Protein AF-A0A7J5E7U5-F1 (afdb_monomer_lite)

pLDDT: mean 70.29, std 8.23, range [45.75, 86.62]

Sequence (68 aa):
MNKLNNKFLLLCFLSVFVFGSINYAQLVLPQPSPSATAYQKIGTTDVTINYSKPGVKGRTIWGGLVPY

Radius of gyration: 29.63 Å; chains: 1; bounding box: 92×22×34 Å

Secondary structure (DSSP, 8-state):
-----HHHHHHHHHHHHHHT--------PPPSS-EEEEEEEETTEEEEEEEE-----S---TTS----

Structure (mmCIF, N/CA/C/O backbone):
data_AF-A0A7J5E7U5-F1
#
_entry.id   AF-A0A7J5E7U5-F1
#
loop_
_atom_site.group_PDB
_atom_site.id
_atom_site.type_symbol
_atom_site.label_atom_id
_atom_site.label_alt_id
_atom_site.label_comp_id
_atom_site.label_asym_id
_atom_site.label_entity_id
_atom_site.label_seq_id
_atom_site.pdbx_PDB_ins_code
_atom_site.Cartn_x
_atom_site.Cartn_y
_atom_site.Cartn_z
_atom_site.occupancy
_atom_site.B_iso_or_equiv
_atom_site.auth_seq_id
_atom_site.auth_comp_id
_atom_site.auth_asym_id
_atom_site.auth_atom_id
_atom_site.pdbx_PDB_model_num
ATOM 1 N N . MET A 1 1 ? 64.364 -0.307 10.004 1.00 45.75 1 MET A N 1
ATOM 2 C CA . MET A 1 1 ? 64.140 0.042 8.584 1.00 45.75 1 MET A CA 1
ATOM 3 C C . MET A 1 1 ? 62.644 0.314 8.374 1.00 45.75 1 MET A C 1
ATOM 5 O O . MET A 1 1 ? 61.989 -0.371 7.609 1.00 45.75 1 MET A O 1
ATOM 9 N N . ASN A 1 2 ? 62.047 1.243 9.140 1.00 54.19 2 ASN A N 1
ATOM 10 C CA . ASN A 1 2 ? 60.585 1.265 9.325 1.00 54.19 2 ASN A CA 1
ATOM 11 C C . ASN A 1 2 ? 60.047 2.708 9.356 1.00 54.19 2 ASN A C 1
ATOM 13 O O . ASN A 1 2 ? 59.448 3.137 10.334 1.00 54.19 2 ASN A O 1
ATOM 17 N N . LYS A 1 3 ? 60.272 3.482 8.290 1.00 55.59 3 LYS A N 1
ATOM 18 C CA . LYS A 1 3 ? 59.423 4.644 7.985 1.00 55.59 3 LYS A CA 1
ATOM 19 C C . LYS A 1 3 ? 58.433 4.198 6.919 1.00 55.59 3 LYS A C 1
ATOM 21 O O . LYS A 1 3 ? 58.594 4.512 5.746 1.00 55.59 3 LYS A O 1
ATOM 26 N N . LEU A 1 4 ? 57.457 3.383 7.316 1.00 61.59 4 LEU A N 1
ATOM 27 C CA . LEU A 1 4 ? 56.328 3.123 6.435 1.00 61.59 4 LEU A CA 1
ATOM 28 C C . LEU A 1 4 ? 55.531 4.429 6.359 1.00 61.59 4 LEU A C 1
ATOM 30 O O . LEU A 1 4 ? 55.062 4.953 7.363 1.00 61.59 4 LEU A O 1
ATOM 34 N N . ASN A 1 5 ? 55.520 5.012 5.168 1.00 64.75 5 ASN A N 1
ATOM 35 C CA . ASN A 1 5 ? 55.086 6.369 4.883 1.00 64.75 5 ASN A CA 1
ATOM 36 C C . ASN A 1 5 ? 53.664 6.649 5.407 1.00 64.75 5 ASN A C 1
ATOM 38 O O . ASN A 1 5 ? 52.698 6.154 4.836 1.00 64.75 5 ASN A O 1
ATOM 42 N N . ASN A 1 6 ? 53.512 7.520 6.414 1.00 69.38 6 ASN A N 1
ATOM 43 C CA . ASN A 1 6 ? 52.200 7.970 6.920 1.00 69.38 6 ASN A CA 1
ATOM 44 C C . ASN A 1 6 ? 51.271 8.484 5.804 1.00 69.38 6 ASN A C 1
ATOM 46 O O . ASN A 1 6 ? 50.058 8.344 5.893 1.00 69.38 6 ASN A O 1
ATOM 50 N N . LYS A 1 7 ? 51.840 9.029 4.718 1.00 69.12 7 LYS A N 1
ATOM 51 C CA . LYS A 1 7 ? 51.098 9.442 3.516 1.00 69.12 7 LYS A CA 1
ATOM 52 C C . LYS A 1 7 ? 50.441 8.265 2.786 1.00 69.12 7 LYS A C 1
ATOM 54 O O . LYS A 1 7 ? 49.349 8.424 2.265 1.00 69.12 7 LYS A O 1
ATOM 59 N N . PHE A 1 8 ? 51.085 7.098 2.766 1.00 77.06 8 PHE A N 1
ATOM 60 C CA . PHE A 1 8 ? 50.540 5.876 2.169 1.00 77.06 8 PHE A CA 1
ATOM 61 C C . PHE A 1 8 ? 49.382 5.328 3.008 1.00 77.06 8 PHE A C 1
ATOM 63 O O . PHE A 1 8 ? 48.333 4.991 2.472 1.00 77.06 8 PHE A O 1
ATOM 70 N N . LEU A 1 9 ? 49.536 5.341 4.334 1.00 76.69 9 LEU A N 1
ATOM 71 C CA . LEU A 1 9 ? 48.493 4.904 5.262 1.00 76.69 9 LEU A CA 1
ATOM 72 C C . LEU A 1 9 ? 47.271 5.843 5.228 1.00 76.69 9 LEU A C 1
ATOM 74 O O . LEU A 1 9 ? 46.134 5.376 5.225 1.00 76.69 9 LEU A O 1
ATOM 78 N N . LEU A 1 10 ? 47.500 7.154 5.084 1.00 76.44 10 LEU A N 1
ATOM 79 C CA . LEU A 1 10 ? 46.449 8.149 4.844 1.00 76.44 10 LEU A CA 1
ATOM 80 C C . LEU A 1 10 ? 45.722 7.913 3.507 1.00 76.44 10 LEU A C 1
ATOM 82 O O . LEU A 1 10 ? 44.501 8.030 3.444 1.00 76.44 10 LEU A O 1
ATOM 86 N N . LEU A 1 11 ? 46.454 7.545 2.449 1.00 79.69 11 LEU A N 1
ATOM 87 C CA . LEU A 1 11 ? 45.881 7.268 1.128 1.00 79.69 11 LEU A CA 1
ATOM 88 C C . LEU A 1 11 ? 44.967 6.031 1.148 1.00 79.69 11 LEU A C 1
ATOM 90 O O . LEU A 1 11 ? 43.898 6.044 0.541 1.00 79.69 11 LEU A O 1
ATOM 94 N N . CYS A 1 12 ? 45.363 4.984 1.878 1.00 80.25 12 CYS A N 1
ATOM 95 C CA . CYS A 1 12 ? 44.539 3.792 2.087 1.00 80.25 12 CYS A CA 1
ATOM 96 C C . CYS A 1 12 ? 43.276 4.099 2.901 1.00 80.25 12 CYS A C 1
ATOM 98 O O . CYS A 1 12 ? 42.209 3.572 2.603 1.00 80.25 12 CYS A O 1
ATOM 100 N N . PHE A 1 13 ? 43.370 4.966 3.910 1.00 78.50 13 PHE A N 1
ATOM 101 C CA . PHE A 1 13 ? 42.198 5.363 4.691 1.00 78.50 13 PHE A CA 1
ATOM 102 C C . PHE A 1 13 ? 41.207 6.185 3.851 1.00 78.50 13 PHE A C 1
ATOM 104 O O . PHE A 1 13 ? 39.994 5.992 3.936 1.00 78.50 13 PHE A O 1
ATOM 111 N N . LEU A 1 14 ? 41.727 7.054 2.979 1.00 79.25 14 LEU A N 1
ATOM 112 C CA . LEU A 1 14 ? 40.917 7.855 2.065 1.00 79.25 14 LEU A CA 1
ATOM 113 C C . LEU A 1 14 ? 40.221 6.995 0.998 1.00 79.25 14 LEU A C 1
ATOM 115 O O . LEU A 1 14 ? 39.067 7.262 0.666 1.00 79.25 14 LEU A O 1
ATOM 119 N N . SER A 1 15 ? 40.875 5.944 0.487 1.00 75.50 15 SER A N 1
ATOM 120 C CA .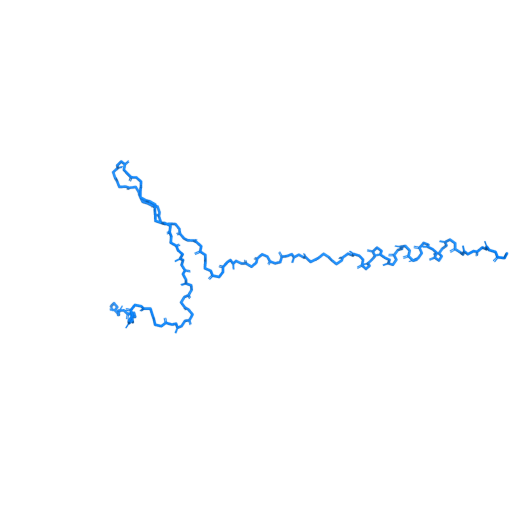 SER A 1 15 ? 40.260 5.065 -0.515 1.00 75.50 15 SER A CA 1
ATOM 121 C C . SER A 1 15 ? 39.073 4.283 0.054 1.00 75.50 15 SER A C 1
ATOM 123 O O . SER A 1 15 ? 38.026 4.218 -0.587 1.00 75.50 15 SER A O 1
ATOM 125 N N . VAL A 1 16 ? 39.175 3.772 1.285 1.00 80.06 16 VAL A N 1
ATOM 126 C CA . VAL A 1 16 ? 38.075 3.053 1.954 1.00 80.06 16 VAL A CA 1
ATOM 127 C C . VAL A 1 16 ? 36.847 3.951 2.150 1.00 80.06 16 VAL A C 1
ATOM 129 O O . VAL A 1 16 ? 35.720 3.495 1.967 1.00 80.06 16 VAL A O 1
ATOM 132 N N . PHE A 1 17 ? 37.044 5.238 2.446 1.00 75.06 17 PHE A N 1
ATOM 133 C CA . PHE A 1 17 ? 35.942 6.191 2.615 1.00 75.06 17 PHE A CA 1
ATOM 134 C C . PHE A 1 17 ? 35.175 6.456 1.305 1.00 75.06 17 PHE A C 1
ATOM 136 O O . PHE A 1 17 ? 33.946 6.542 1.300 1.00 75.06 17 PHE A O 1
ATOM 143 N N . VAL A 1 18 ? 35.886 6.519 0.174 1.00 72.69 18 VAL A N 1
ATOM 144 C CA . VAL A 1 18 ? 35.273 6.718 -1.151 1.00 72.69 18 VAL A CA 1
ATOM 145 C C . VAL A 1 18 ? 34.458 5.492 -1.581 1.00 72.69 18 VAL A C 1
ATOM 147 O O . VAL A 1 18 ? 33.348 5.648 -2.086 1.00 72.69 18 VAL A O 1
ATOM 150 N N . PHE A 1 19 ? 34.950 4.273 -1.334 1.00 68.06 19 PHE A N 1
ATOM 151 C CA . PHE A 1 19 ? 34.232 3.045 -1.708 1.00 68.06 19 PHE A CA 1
ATOM 152 C C . PHE A 1 19 ? 33.113 2.649 -0.730 1.00 68.06 19 PHE A C 1
ATOM 154 O O . PHE A 1 19 ? 32.196 1.934 -1.124 1.00 68.06 19 PHE A O 1
ATOM 161 N N . GLY A 1 20 ? 33.144 3.119 0.521 1.00 66.31 20 GLY A N 1
ATOM 162 C CA . GLY A 1 20 ? 32.111 2.830 1.527 1.00 66.31 20 GLY A CA 1
ATOM 163 C C . GLY A 1 20 ? 30.788 3.582 1.335 1.00 66.31 20 GLY A C 1
ATOM 164 O O . GLY A 1 20 ? 29.812 3.289 2.018 1.00 66.31 20 GLY A O 1
ATOM 165 N N . SER A 1 21 ? 30.727 4.530 0.397 1.00 64.06 21 SER A N 1
ATOM 166 C CA . SER A 1 21 ? 29.579 5.428 0.202 1.00 64.06 21 SER A CA 1
ATOM 167 C C . SER A 1 21 ? 28.503 4.875 -0.748 1.00 64.06 21 SER A C 1
ATOM 169 O O . SER A 1 21 ? 27.804 5.646 -1.409 1.00 64.06 21 SER A O 1
ATOM 171 N N . ILE A 1 22 ? 28.347 3.551 -0.847 1.00 65.19 22 ILE A N 1
ATOM 172 C CA . ILE A 1 22 ? 27.289 2.925 -1.656 1.00 65.19 22 ILE A CA 1
ATOM 173 C C . ILE A 1 22 ? 25.976 2.974 -0.863 1.00 65.19 22 ILE A C 1
ATOM 175 O O . ILE A 1 22 ? 25.566 2.014 -0.214 1.00 65.19 22 ILE A O 1
ATOM 179 N N . ASN A 1 23 ? 25.323 4.134 -0.870 1.00 65.50 23 ASN A N 1
ATOM 180 C CA . ASN A 1 23 ? 23.987 4.286 -0.306 1.00 65.50 23 ASN A CA 1
ATOM 181 C C . ASN A 1 23 ? 22.968 3.716 -1.300 1.00 65.50 23 ASN A C 1
ATOM 183 O O . ASN A 1 23 ? 22.615 4.362 -2.286 1.00 65.50 23 ASN A O 1
ATOM 187 N N . TYR A 1 24 ? 22.485 2.501 -1.047 1.00 66.81 24 TYR A N 1
ATOM 188 C CA . TYR A 1 24 ? 21.304 1.976 -1.725 1.00 66.81 24 TYR A CA 1
ATOM 189 C C . TYR A 1 24 ? 20.084 2.731 -1.193 1.00 66.81 24 TYR A C 1
ATOM 191 O O . TYR A 1 24 ? 19.529 2.375 -0.155 1.00 66.81 24 TYR A O 1
ATOM 199 N N . ALA A 1 25 ? 19.672 3.796 -1.881 1.00 65.56 25 ALA A N 1
ATOM 200 C CA . ALA A 1 25 ? 18.350 4.365 -1.667 1.00 65.56 25 ALA A CA 1
ATOM 201 C C . ALA A 1 25 ? 17.337 3.257 -1.981 1.00 65.56 25 ALA A C 1
ATOM 203 O O . ALA A 1 25 ? 17.168 2.863 -3.136 1.00 65.56 25 ALA A O 1
ATOM 204 N N . GLN A 1 26 ? 16.735 2.684 -0.940 1.00 67.81 26 GLN A N 1
ATOM 205 C CA . GLN A 1 26 ? 15.708 1.666 -1.092 1.00 67.81 26 GLN A CA 1
ATOM 206 C C . GLN A 1 26 ? 14.541 2.316 -1.831 1.00 67.81 26 GLN A C 1
ATOM 208 O O . GLN A 1 26 ? 13.818 3.142 -1.274 1.00 67.81 26 GLN A O 1
ATOM 213 N N . LEU A 1 27 ? 14.400 1.989 -3.116 1.00 65.94 27 LEU A N 1
ATOM 214 C CA . LEU A 1 27 ? 13.263 2.417 -3.908 1.00 65.94 27 LEU A CA 1
ATOM 215 C C . LEU A 1 27 ? 12.024 1.783 -3.273 1.00 65.94 27 LEU A C 1
ATOM 217 O O . LEU A 1 27 ? 11.819 0.573 -3.379 1.00 65.94 27 LEU A O 1
ATOM 221 N N . VAL A 1 28 ? 11.231 2.590 -2.570 1.00 68.06 28 VAL A N 1
ATOM 222 C CA . VAL A 1 28 ? 9.962 2.151 -1.989 1.00 68.06 28 VAL A CA 1
ATOM 223 C C . VAL A 1 28 ? 9.018 1.875 -3.151 1.00 68.06 28 VAL A C 1
ATOM 225 O O . VAL A 1 28 ? 8.386 2.777 -3.698 1.00 68.06 28 VAL A O 1
ATOM 228 N N . LEU A 1 29 ? 8.975 0.615 -3.577 1.00 70.06 29 LEU A N 1
ATOM 229 C CA . LEU A 1 29 ? 8.035 0.175 -4.591 1.00 70.06 29 LEU A CA 1
ATOM 230 C C . LEU A 1 29 ? 6.633 0.186 -3.968 1.00 70.06 29 LEU A C 1
ATOM 232 O O . LEU A 1 29 ? 6.438 -0.423 -2.911 1.00 70.06 29 LEU A O 1
ATOM 236 N N . PRO A 1 30 ? 5.648 0.856 -4.589 1.00 66.31 30 PRO A N 1
ATOM 237 C CA . PRO A 1 30 ? 4.278 0.790 -4.110 1.00 66.31 30 PRO A CA 1
ATOM 238 C C . PRO A 1 30 ? 3.791 -0.662 -4.152 1.00 66.31 30 PRO A C 1
ATOM 240 O O . PRO A 1 30 ? 4.076 -1.406 -5.095 1.00 66.31 30 PRO A O 1
ATOM 243 N N . GLN A 1 31 ? 3.050 -1.067 -3.119 1.00 67.00 31 GLN A N 1
ATOM 244 C CA . GLN A 1 31 ? 2.505 -2.417 -3.019 1.00 67.00 31 GLN A CA 1
ATOM 245 C C . GLN A 1 31 ? 1.684 -2.752 -4.284 1.00 67.00 31 GLN A C 1
ATOM 247 O O . GLN A 1 31 ? 0.812 -1.966 -4.660 1.00 67.00 31 GLN A O 1
ATOM 252 N N . PRO A 1 32 ? 1.898 -3.922 -4.925 1.00 63.31 32 PRO A N 1
ATOM 253 C CA . PRO A 1 32 ? 1.209 -4.311 -6.164 1.00 63.31 32 PRO A CA 1
ATOM 254 C C . PRO A 1 32 ? -0.327 -4.308 -6.099 1.00 63.31 32 PRO A C 1
ATOM 256 O O . PRO A 1 32 ? -0.996 -4.254 -7.130 1.00 63.31 32 PRO A O 1
ATOM 259 N N . SER A 1 33 ? -0.886 -4.387 -4.895 1.00 62.06 33 SER A N 1
ATOM 260 C CA . SER A 1 33 ? -2.307 -4.237 -4.595 1.00 62.06 33 SER A CA 1
ATOM 261 C C . SER A 1 33 ? -2.465 -3.127 -3.554 1.00 62.06 33 SER A C 1
ATOM 263 O O . SER A 1 33 ? -2.417 -3.411 -2.354 1.00 62.06 33 SER A O 1
ATOM 265 N N . PRO A 1 34 ? -2.606 -1.863 -3.977 1.00 63.59 34 PRO A N 1
ATOM 266 C CA . PRO A 1 34 ? -2.844 -0.774 -3.048 1.00 63.59 34 PRO A CA 1
ATOM 267 C C . PRO A 1 34 ? -4.125 -1.042 -2.252 1.00 63.59 34 PRO A C 1
ATOM 269 O O . PRO A 1 34 ? -5.156 -1.425 -2.821 1.00 63.59 34 PRO A O 1
ATOM 272 N N . SER A 1 35 ? -4.045 -0.868 -0.934 1.00 71.31 35 SER A N 1
ATOM 273 C CA . SER A 1 35 ? -5.230 -0.856 -0.080 1.00 71.31 35 SER A CA 1
ATOM 274 C C . SER A 1 35 ? -6.104 0.339 -0.456 1.00 71.31 35 SER A C 1
ATOM 276 O O . SER A 1 35 ? -5.587 1.432 -0.703 1.00 71.31 35 SER A O 1
ATOM 278 N N . ALA A 1 36 ? -7.413 0.135 -0.527 1.00 68.94 36 ALA A N 1
ATOM 279 C CA . ALA A 1 36 ? -8.389 1.181 -0.764 1.00 68.94 36 ALA A CA 1
ATOM 280 C C . ALA A 1 36 ? -9.460 1.123 0.329 1.00 68.94 36 ALA A C 1
ATOM 282 O O . ALA A 1 36 ? -9.985 0.064 0.665 1.00 68.94 36 ALA A O 1
ATOM 283 N N . THR A 1 37 ? -9.804 2.284 0.873 1.00 77.88 37 THR A N 1
ATOM 284 C CA . THR A 1 37 ? -10.847 2.404 1.891 1.00 77.88 37 THR A CA 1
ATOM 285 C C . THR A 1 37 ? -11.955 3.281 1.336 1.00 77.88 37 THR A C 1
ATOM 287 O O . THR A 1 37 ? -11.699 4.418 0.945 1.00 77.88 37 THR A O 1
ATOM 290 N N . ALA A 1 38 ? -13.182 2.768 1.291 1.00 77.00 38 ALA A N 1
ATOM 291 C CA . ALA A 1 38 ? -14.369 3.581 1.070 1.00 77.00 38 ALA A CA 1
ATOM 292 C C . ALA A 1 38 ? -15.013 3.869 2.428 1.00 77.00 38 ALA A C 1
ATOM 294 O O . ALA A 1 38 ? -15.374 2.948 3.158 1.00 77.00 38 ALA A O 1
ATOM 295 N N . TYR A 1 39 ? -15.122 5.149 2.769 1.00 84.12 39 TYR A N 1
ATOM 296 C CA . TYR A 1 39 ? -15.798 5.612 3.974 1.00 84.12 39 TYR A CA 1
ATOM 297 C C . TYR A 1 39 ? -17.085 6.319 3.571 1.00 84.12 39 TYR A C 1
ATOM 299 O O . TYR A 1 39 ? -17.065 7.212 2.720 1.00 84.12 39 TYR A O 1
ATOM 307 N N . GLN A 1 40 ? -18.197 5.930 4.181 1.00 79.44 40 GLN A N 1
ATOM 308 C CA . GLN A 1 40 ? -19.469 6.607 3.996 1.00 79.44 40 GLN A CA 1
ATOM 309 C C . GLN A 1 40 ? -20.248 6.646 5.304 1.00 79.44 40 GLN A C 1
ATOM 311 O O . GLN A 1 40 ? -20.441 5.629 5.965 1.00 79.44 40 GLN A O 1
ATOM 316 N N . LYS A 1 41 ? -20.740 7.832 5.652 1.00 83.31 41 LYS A N 1
ATOM 317 C CA . LYS A 1 41 ? -21.623 8.045 6.795 1.00 83.31 41 LYS A CA 1
ATOM 318 C C . LYS A 1 41 ? -23.077 7.979 6.341 1.00 83.31 41 LYS A C 1
ATOM 320 O O . LYS A 1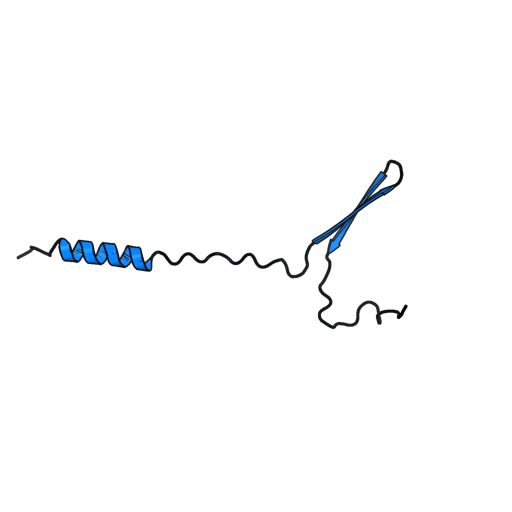 41 ? -23.484 8.746 5.469 1.00 83.31 41 LYS A O 1
ATOM 325 N N . ILE A 1 42 ? -23.858 7.079 6.932 1.00 81.75 42 ILE A N 1
ATOM 326 C CA . ILE A 1 42 ? -25.292 6.911 6.669 1.00 81.75 42 ILE A CA 1
ATOM 327 C C . ILE A 1 42 ? -26.043 7.281 7.949 1.00 81.75 42 ILE A C 1
ATOM 329 O O . ILE A 1 42 ? -26.035 6.541 8.931 1.00 81.75 42 ILE A O 1
ATOM 333 N N . GLY A 1 43 ? -26.673 8.460 7.957 1.00 86.06 43 GLY A N 1
ATOM 334 C CA . GLY A 1 43 ? -27.357 8.992 9.140 1.00 86.06 43 GLY A CA 1
ATOM 335 C C . GLY A 1 43 ? -26.388 9.199 10.312 1.00 86.06 43 GLY A C 1
ATOM 336 O O . GLY A 1 43 ? -25.561 10.118 10.295 1.00 86.06 43 GLY A O 1
ATOM 337 N N . THR A 1 44 ? -26.489 8.335 11.325 1.00 82.94 44 THR A N 1
ATOM 338 C CA . THR A 1 44 ? -25.628 8.294 12.523 1.00 82.94 44 THR A CA 1
ATOM 339 C C . THR A 1 44 ? -24.571 7.191 12.497 1.00 82.94 44 THR A C 1
ATOM 341 O O . THR A 1 44 ? -23.779 7.105 13.430 1.00 82.94 44 THR A O 1
ATOM 344 N N . THR A 1 45 ? -24.560 6.339 11.473 1.00 72.88 45 THR A N 1
ATOM 345 C CA . THR A 1 45 ? -23.682 5.169 11.408 1.00 72.88 45 THR A CA 1
ATOM 346 C C . THR A 1 45 ? -22.584 5.377 10.375 1.00 72.88 45 THR A C 1
ATOM 348 O O . THR A 1 45 ? -22.845 5.814 9.254 1.00 72.88 45 THR A O 1
ATOM 351 N N . ASP A 1 46 ? -21.363 5.009 10.746 1.00 86.62 46 ASP A N 1
ATOM 352 C CA . ASP A 1 46 ? -20.195 5.087 9.879 1.00 86.62 46 ASP A CA 1
ATOM 353 C C . ASP A 1 46 ? -19.914 3.719 9.253 1.00 86.62 46 ASP A C 1
ATOM 355 O O . ASP A 1 46 ? -19.700 2.727 9.954 1.00 86.62 46 ASP A O 1
ATOM 359 N N . VAL A 1 47 ? -19.909 3.662 7.922 1.00 81.00 47 VAL A N 1
ATOM 360 C CA . VAL A 1 47 ? -19.601 2.459 7.1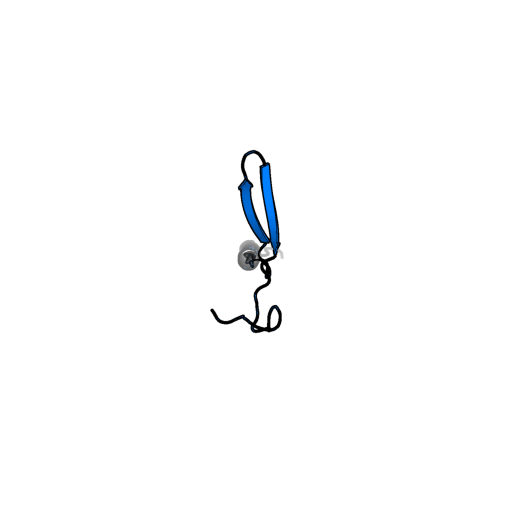47 1.00 81.00 47 VAL A CA 1
ATOM 361 C C . VAL A 1 47 ? -18.208 2.609 6.554 1.00 81.00 47 VAL A C 1
ATOM 363 O O . VAL A 1 47 ? -17.947 3.506 5.753 1.00 81.00 47 VAL A O 1
ATOM 366 N N . THR A 1 48 ? -17.308 1.710 6.948 1.00 84.62 48 THR A N 1
ATOM 367 C CA . THR A 1 48 ? -15.944 1.640 6.416 1.00 84.62 48 THR A CA 1
ATOM 368 C C . THR A 1 48 ? -15.760 0.327 5.672 1.00 84.62 48 THR A C 1
ATOM 370 O O . THR A 1 48 ? -15.817 -0.746 6.269 1.00 84.62 48 THR A O 1
ATOM 373 N N . ILE A 1 49 ? -15.516 0.409 4.368 1.00 79.31 49 ILE A N 1
ATOM 374 C CA . ILE A 1 49 ? -15.207 -0.736 3.514 1.00 79.31 49 ILE A CA 1
ATOM 375 C C . ILE A 1 49 ? -13.716 -0.678 3.201 1.00 79.31 49 ILE A C 1
ATOM 377 O O . ILE A 1 49 ? -13.272 0.168 2.427 1.00 79.31 49 ILE A O 1
ATOM 381 N N . ASN A 1 50 ? -12.946 -1.579 3.804 1.00 78.38 50 ASN A N 1
ATOM 382 C CA . ASN A 1 50 ? -11.545 -1.788 3.459 1.00 78.38 50 ASN A CA 1
ATOM 383 C C . ASN A 1 50 ? -11.465 -2.900 2.408 1.00 78.38 50 ASN A C 1
ATOM 385 O O . ASN A 1 50 ? -11.861 -4.037 2.671 1.00 78.38 50 ASN A O 1
ATOM 389 N N . TYR A 1 51 ? -10.997 -2.562 1.212 1.00 73.69 51 TYR A N 1
ATOM 390 C CA . TYR A 1 51 ? -10.866 -3.499 0.108 1.00 73.69 51 TYR A CA 1
ATOM 391 C C . TYR A 1 51 ? -9.512 -3.328 -0.577 1.00 73.69 51 TYR A C 1
ATOM 393 O O . TYR A 1 51 ? -8.988 -2.233 -0.754 1.00 73.69 51 TYR A O 1
ATOM 401 N N . SER A 1 52 ? -8.920 -4.435 -1.008 1.00 69.00 52 SER A N 1
ATOM 402 C CA . SER A 1 52 ? -7.757 -4.369 -1.892 1.00 69.00 52 SER A CA 1
ATOM 403 C C . SER A 1 52 ? -8.235 -4.071 -3.311 1.00 69.00 52 SER A C 1
A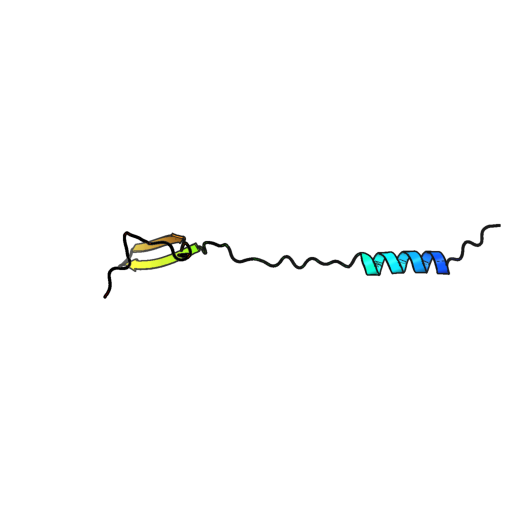TOM 405 O O . SER A 1 52 ? -9.181 -4.711 -3.770 1.00 69.00 52 SER A O 1
ATOM 407 N N . LYS A 1 53 ? -7.585 -3.145 -4.031 1.00 67.19 53 LYS A N 1
ATOM 408 C CA . LYS A 1 53 ? -7.804 -2.953 -5.477 1.00 67.19 53 LYS A CA 1
ATOM 409 C C . LYS A 1 53 ? -6.780 -3.800 -6.251 1.00 67.19 53 LYS A C 1
ATOM 411 O O . LYS A 1 53 ? -5.689 -3.304 -6.542 1.00 67.19 53 LYS A O 1
ATOM 416 N N . PRO A 1 54 ? -7.057 -5.080 -6.577 1.00 62.44 54 PRO A N 1
ATOM 417 C CA . PRO A 1 54 ? -6.149 -5.867 -7.399 1.00 62.44 54 PRO A CA 1
ATOM 418 C C . PRO A 1 54 ? -6.077 -5.244 -8.795 1.00 62.44 54 PRO A C 1
ATOM 420 O O . PRO A 1 54 ? -7.093 -5.076 -9.469 1.00 62.44 54 PRO A O 1
ATOM 423 N N . GLY A 1 55 ? -4.869 -4.898 -9.242 1.00 62.00 55 GLY A N 1
ATOM 424 C CA . GLY A 1 55 ? -4.647 -4.449 -10.612 1.00 62.00 55 GLY A CA 1
ATOM 425 C C . GLY A 1 55 ? -5.110 -5.519 -11.600 1.00 62.00 55 GLY A C 1
ATOM 426 O O . GLY A 1 55 ? -4.645 -6.665 -11.571 1.00 62.00 55 GLY A O 1
ATOM 427 N N . VAL A 1 56 ? -6.036 -5.155 -12.481 1.00 64.44 56 VAL A N 1
ATOM 428 C CA . VAL A 1 56 ? -6.562 -6.051 -13.509 1.00 64.44 56 VAL A CA 1
ATOM 429 C C . VAL A 1 56 ? -5.548 -6.079 -14.647 1.00 64.44 56 VAL A C 1
ATOM 431 O O . VAL A 1 56 ? -5.601 -5.289 -15.582 1.00 64.44 56 VAL A O 1
ATOM 434 N N . LYS A 1 57 ? -4.565 -6.972 -14.525 1.00 64.19 57 LYS A N 1
ATOM 435 C CA . LYS A 1 57 ? -3.480 -7.192 -15.495 1.00 64.19 57 LYS A CA 1
ATOM 436 C C . LYS A 1 57 ? -3.984 -7.892 -16.772 1.00 64.19 57 LYS A C 1
ATOM 438 O O . LYS A 1 57 ? -3.515 -8.979 -17.089 1.00 64.19 57 LYS A O 1
ATOM 443 N N . GLY A 1 58 ? -5.001 -7.339 -17.437 1.00 64.31 58 GLY A N 1
ATOM 444 C CA . GLY A 1 58 ? -5.586 -7.907 -18.662 1.00 64.31 58 GLY A CA 1
ATOM 445 C C . GLY A 1 58 ? -6.375 -9.212 -18.471 1.00 64.31 58 GLY A C 1
ATOM 446 O O . GLY A 1 58 ? -6.595 -9.936 -19.434 1.00 64.31 58 GLY A O 1
ATOM 447 N N . ARG A 1 59 ? -6.788 -9.540 -17.238 1.00 67.69 59 ARG A N 1
ATOM 448 C CA . ARG A 1 59 ? -7.590 -10.738 -16.931 1.00 67.69 59 ARG A CA 1
ATOM 449 C C . ARG A 1 59 ? -9.080 -10.408 -16.945 1.00 67.69 59 ARG A C 1
ATOM 451 O O . ARG A 1 59 ? -9.471 -9.365 -16.425 1.00 67.69 59 ARG A O 1
ATOM 458 N N . THR A 1 60 ? -9.898 -11.317 -17.472 1.00 64.69 60 THR A N 1
ATOM 459 C CA . THR A 1 60 ? -11.362 -11.217 -17.436 1.00 64.69 60 THR A CA 1
ATOM 460 C C . THR A 1 60 ? -11.839 -11.180 -15.985 1.00 64.69 60 THR A C 1
ATOM 462 O O . THR A 1 60 ? -11.657 -12.140 -15.239 1.00 64.69 60 THR A O 1
ATOM 465 N N . ILE A 1 61 ? -12.420 -10.056 -15.568 1.00 66.50 61 ILE A N 1
ATOM 466 C CA . ILE A 1 61 ? -13.012 -9.880 -14.237 1.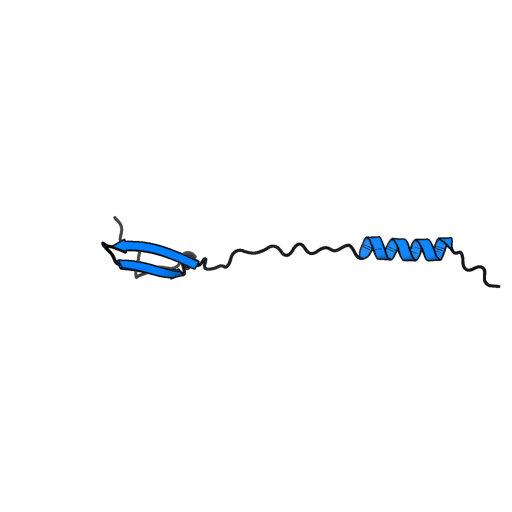00 66.50 61 ILE A CA 1
ATOM 467 C C . ILE A 1 61 ? -14.502 -10.200 -14.339 1.00 66.50 61 ILE A C 1
ATOM 469 O O . ILE A 1 61 ? -15.141 -9.763 -15.293 1.00 66.50 61 ILE A O 1
ATOM 473 N N . TRP A 1 62 ? -15.047 -10.934 -13.365 1.00 61.09 62 TRP A N 1
ATOM 474 C CA . TRP A 1 62 ? -16.496 -11.138 -13.196 1.00 61.09 62 TRP A CA 1
ATOM 475 C C . TRP A 1 62 ? -17.244 -11.626 -14.453 1.00 61.09 62 TRP A C 1
ATOM 477 O O . TRP A 1 62 ? -18.372 -11.223 -14.698 1.00 61.09 62 TRP A O 1
ATOM 487 N N . GLY A 1 63 ? -16.621 -12.490 -15.265 1.00 68.31 63 GLY A N 1
ATOM 488 C CA . GLY A 1 63 ? -17.248 -13.038 -16.477 1.00 68.31 63 GLY A CA 1
ATOM 489 C C . GLY A 1 63 ? -17.290 -12.088 -17.684 1.00 68.31 63 GLY A C 1
ATOM 490 O O . GLY A 1 63 ? -17.778 -12.486 -18.736 1.00 68.31 63 GLY A O 1
ATOM 491 N N . GLY A 1 64 ? -16.730 -10.880 -17.566 1.00 68.38 64 GLY A N 1
ATOM 492 C CA . GLY A 1 64 ? -16.699 -9.860 -18.616 1.00 68.38 64 GLY A CA 1
ATOM 493 C C . GLY A 1 64 ? -17.151 -8.501 -18.083 1.00 68.38 64 GLY A C 1
ATOM 494 O O . GLY A 1 64 ? -18.013 -8.420 -17.213 1.00 68.38 64 GLY A O 1
ATOM 495 N N . LEU A 1 65 ? -16.562 -7.417 -18.598 1.00 65.56 65 LEU A N 1
ATOM 496 C CA . LEU A 1 65 ? -17.103 -6.073 -18.387 1.00 65.56 65 LEU A CA 1
ATOM 497 C C . LEU A 1 65 ? -18.468 -6.021 -19.075 1.00 65.56 65 LEU A C 1
ATOM 499 O O . LEU A 1 65 ? -18.529 -6.111 -20.299 1.00 65.56 65 LEU A O 1
ATOM 503 N N . VAL A 1 66 ? -19.545 -5.906 -18.297 1.00 62.66 66 VAL A N 1
ATOM 504 C CA . VAL A 1 66 ? -20.869 -5.593 -18.844 1.00 62.66 66 VAL A CA 1
AT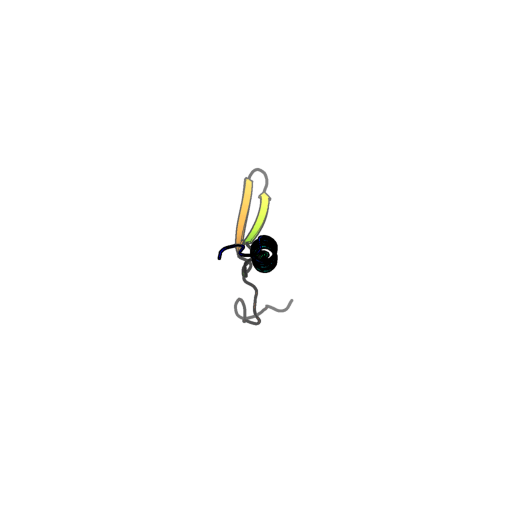OM 505 C C . VAL A 1 66 ? -20.743 -4.239 -19.556 1.00 62.66 66 VAL A C 1
ATOM 507 O O . VAL A 1 66 ? -20.367 -3.265 -18.896 1.00 62.66 66 VAL A O 1
ATOM 510 N N . PRO A 1 67 ? -20.970 -4.165 -20.881 1.00 63.84 67 PRO A N 1
ATOM 511 C CA . PRO A 1 67 ? -20.968 -2.897 -21.595 1.00 63.84 67 PRO A CA 1
ATOM 512 C C . PRO A 1 67 ? -22.104 -2.023 -21.061 1.00 63.84 67 PRO A C 1
ATOM 514 O O . PRO A 1 67 ? -23.197 -2.530 -20.802 1.00 63.84 67 PRO A O 1
ATOM 517 N N . TYR A 1 68 ? -21.822 -0.738 -20.874 1.00 61.09 68 TYR A N 1
ATOM 518 C CA . TYR A 1 68 ? -22.831 0.282 -20.599 1.00 61.09 68 TYR A CA 1
ATOM 519 C C . TYR A 1 68 ? -23.536 0.710 -21.887 1.00 61.09 68 TYR A C 1
ATOM 521 O O . TYR A 1 68 ? -22.883 0.669 -22.957 1.00 61.09 68 TYR A O 1
#

Foldseek 3Di:
DDCPDPVVVVVVVVVCVVVVPPDPPPPPDPDQWDWDWDWDDDPPDIDIDIDTDHPPPVDADPVHDDDD